Protein 3D22 (pdb70)

Foldseek 3Di:
DWFFPADDDDLAAAQEAEDLDPVVVVVQLVVCQVLVAKEKEWEAAHVMPQSRVQRVVLRVVCNVCVSHRHYYYHCVRVVVVVVVVVDGIGGKIATDGSHDGPDIDHTNDNVVVVVVSVVVVVPDPPVND

Solvent-accessible surface area: 6528 Å² total; per-residue (Å²): 72,81,26,142,78,125,61,184,68,131,5,37,10,44,73,9,64,63,0,50,61,120,133,74,15,95,96,14,26,51,44,2,54,179,84,14,66,8,2,0,0,4,0,0,0,42,115,0,30,25,1,76,96,0,3,83,52,1,27,82,2,0,95,81,46,83,65,6,10,2,0,1,0,4,13,75,111,19,65,116,18,6,74,88,59,126,20,162,6,0,0,5,0,15,0,1,57,92,28,96,101,61,36,73,14,68,5,10,74,75,84,75,0,66,126,38,0,60,61,23,29,102,81,25,59,128,102,45,161

Radius of gyration: 13.57 Å; Cα contacts (8 Å, |Δi|>4): 223; chains: 1; bounding box: 37×28×30 Å

Sequence (129 aa):
GLCLAEPHIELAGGNVHLITTKERWDQKLSEASRDGKIVLANFSARWCGPSRQIAPYYIELSENYPSLMFLVIDVDELSDFSASWEIKATPTFFFLRDGQQVDKLVGANKPELHKKITAILDSLPPSDK

Structure (mmCIF, N/CA/C/O backbone):
data_3D22
#
_entry.id   3D22
#
_cell.length_a   31.776
_cell.length_b   44.103
_cell.length_c   85.678
_cell.angle_alpha   90.000
_cell.angle_beta   90.000
_cell.angle_gamma   90.000
#
_symmetry.spac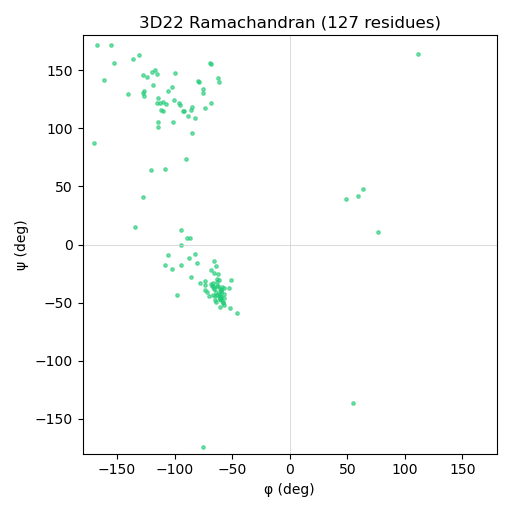e_group_name_H-M   'P 21 21 21'
#
loop_
_entity.id
_entity.type
_entity.pdbx_description
1 polymer 'Thioredoxin H-type'
2 non-polymer 'PHOSPHATE ION'
3 water water
#
loop_
_atom_site.group_PDB
_atom_site.id
_atom_site.type_symbol
_atom_site.label_atom_id
_atom_site.label_alt_id
_atom_site.label_comp_id
_atom_site.label_asym_id
_atom_site.label_entity_id
_atom_site.label_seq_id
_atom_site.pdbx_PDB_ins_code
_atom_site.Cartn_x
_atom_site.Cartn_y
_atom_site.Cartn_z
_atom_site.occupancy
_atom_site.B_iso_or_equiv
_atom_site.auth_seq_id
_atom_site.auth_comp_id
_atom_site.auth_asym_id
_atom_site.auth_atom_id
_atom_site.pdbx_PDB_model_num
ATOM 1 N N . GLY A 1 2 ? -9.523 3.704 -19.640 1.00 21.52 2 GLY A N 1
ATOM 2 C CA . GLY A 1 2 ? -9.459 4.795 -18.631 1.00 19.49 2 GLY A CA 1
ATOM 3 C C . GLY A 1 2 ? -8.713 4.429 -17.354 1.00 18.34 2 GLY A C 1
ATOM 4 O O . GLY A 1 2 ? -8.112 3.361 -17.242 1.00 18.40 2 GLY A O 1
ATOM 5 N N . LEU A 1 3 ? -8.767 5.332 -16.393 1.00 17.90 3 LEU A N 1
ATOM 6 C CA . LEU A 1 3 ? -8.050 5.192 -15.140 1.00 17.51 3 LEU A CA 1
ATOM 7 C C . LEU A 1 3 ? -8.758 5.999 -14.059 1.00 17.99 3 LEU A C 1
ATOM 8 O O . LEU A 1 3 ? -9.706 6.747 -14.360 1.00 17.78 3 LEU A O 1
ATOM 13 N N . CYS A 1 4 ? -8.311 5.828 -12.819 1.00 18.00 4 CYS A N 1
ATOM 14 C CA . CYS A 1 4 ? -8.668 6.727 -11.724 1.00 19.18 4 CYS A CA 1
ATOM 15 C C . CYS A 1 4 ? -7.415 7.382 -11.172 1.00 19.99 4 CYS A C 1
ATOM 16 O O . CYS A 1 4 ? -6.396 6.722 -10.975 1.00 19.81 4 CYS A O 1
ATOM 19 N N . LEU A 1 5 ? -7.491 8.684 -10.893 1.00 21.01 5 LEU A N 1
ATOM 20 C CA . LEU A 1 5 ? -6.419 9.324 -10.149 1.00 22.90 5 LEU A CA 1
ATOM 21 C C . LEU A 1 5 ? -6.278 8.692 -8.772 1.00 24.45 5 LEU A C 1
ATOM 22 O O . LEU A 1 5 ? -7.276 8.362 -8.126 1.00 24.93 5 LEU A O 1
ATOM 27 N N . ALA A 1 6 ? -5.036 8.518 -8.337 1.00 26.44 6 ALA A N 1
ATOM 28 C CA . ALA A 1 6 ? -4.747 7.874 -7.054 1.00 28.57 6 ALA A CA 1
ATOM 29 C C . ALA A 1 6 ? -4.796 8.873 -5.894 1.00 29.63 6 ALA A C 1
ATOM 30 O O . ALA A 1 6 ? -5.005 10.078 -6.105 1.00 31.24 6 ALA A O 1
ATOM 32 N N . GLU A 1 16 ? -16.019 -0.480 -2.784 1.00 32.56 16 GLU A N 1
ATOM 33 C CA . GLU A 1 16 ? -15.128 -1.613 -3.002 1.00 32.69 16 GLU A CA 1
ATOM 34 C C . GLU A 1 16 ? -15.959 -2.899 -3.033 1.00 30.75 16 GLU A C 1
ATOM 35 O O . GLU A 1 16 ? -16.170 -3.524 -1.985 1.00 31.28 16 GLU A O 1
ATOM 41 N N . PRO A 1 17 ? -16.474 -3.272 -4.227 1.00 29.10 17 PRO A N 1
ATOM 42 C CA . PRO A 1 17 ? -17.154 -4.560 -4.344 1.00 27.67 17 PRO A CA 1
ATOM 43 C C . PRO A 1 17 ? -16.182 -5.726 -4.218 1.00 25.89 17 PRO A C 1
ATOM 44 O O . PRO A 1 17 ? -14.980 -5.581 -4.458 1.00 26.21 17 PRO A O 1
ATOM 48 N N . HIS A 1 18 ? -16.717 -6.873 -3.824 1.00 23.11 18 HIS A N 1
ATOM 49 C CA . HIS A 1 18 ? -15.925 -8.068 -3.619 1.00 21.51 18 HIS A CA 1
ATOM 50 C C . HIS A 1 18 ? -15.778 -8.758 -4.959 1.00 21.08 18 HIS A C 1
ATOM 51 O O . HIS A 1 18 ? -16.677 -9.479 -5.410 1.00 21.86 18 HIS A O 1
ATOM 58 N N . ILE A 1 19 ? -14.665 -8.478 -5.623 1.00 18.77 19 ILE A N 1
ATOM 59 C CA . ILE A 1 19 ? -14.383 -9.094 -6.909 1.00 18.54 19 ILE A CA 1
ATOM 60 C C . ILE A 1 19 ? -12.926 -9.537 -6.923 1.00 17.21 19 ILE A C 1
ATOM 61 O O . ILE A 1 19 ? -12.126 -9.075 -6.093 1.00 16.52 19 ILE A O 1
ATOM 66 N N . GLU A 1 20 ? -12.599 -10.463 -7.821 1.00 15.93 20 GLU A N 1
ATOM 67 C CA . GLU A 1 20 ? -11.234 -10.988 -7.885 1.00 16.49 20 GLU A CA 1
ATOM 68 C C . GLU A 1 20 ? -10.284 -10.136 -8.718 1.00 16.56 20 GLU A C 1
ATOM 69 O O . GLU A 1 20 ? -10.488 -9.972 -9.921 1.00 16.31 20 GLU A O 1
ATOM 75 N N . LEU A 1 21 ? -9.241 -9.618 -8.068 1.00 15.82 21 LEU A N 1
ATOM 76 C CA . LEU A 1 21 ? -8.105 -9.031 -8.786 1.00 15.62 21 LEU A CA 1
ATOM 77 C C . LEU A 1 21 ? -7.000 -10.061 -8.959 1.00 15.67 21 LEU A C 1
ATOM 78 O O . LEU A 1 21 ? -6.126 -9.881 -9.792 1.00 16.10 21 LEU A O 1
ATOM 83 N N . ALA A 1 22 ? -7.046 -11.137 -8.165 1.00 15.28 22 ALA A N 1
ATOM 84 C CA . ALA A 1 22 ? -5.920 -12.061 -8.077 1.00 15.38 22 ALA A CA 1
ATOM 85 C C . ALA A 1 22 ? -6.319 -13.514 -8.318 1.00 15.59 22 ALA A C 1
ATOM 86 O O . ALA A 1 22 ? -5.825 -14.428 -7.627 1.00 16.33 22 ALA A O 1
ATOM 88 N N . GLY A 1 23 ? -7.198 -13.716 -9.299 1.00 15.80 23 GLY A N 1
ATOM 89 C CA . GLY A 1 23 ? -7.529 -15.055 -9.786 1.00 16.41 23 GLY A CA 1
ATOM 90 C C . GLY A 1 23 ? -6.407 -15.595 -10.655 1.00 16.66 23 GLY A C 1
ATOM 91 O O . GLY A 1 23 ? -5.358 -14.963 -10.792 1.00 16.62 23 GLY A O 1
ATOM 92 N N . GLY A 1 24 ? -6.628 -16.764 -11.268 1.00 15.98 24 GLY A N 1
ATOM 93 C CA . GLY A 1 24 ? -5.640 -17.320 -12.191 1.00 15.89 24 GLY A CA 1
ATOM 94 C C . GLY A 1 24 ? -4.263 -17.458 -11.566 1.00 15.39 24 GLY A C 1
ATOM 95 O O . GLY A 1 24 ? -4.137 -17.926 -10.419 1.00 16.52 24 GLY A O 1
ATOM 96 N N . ASN A 1 25 ? -3.238 -17.064 -12.329 1.00 15.02 25 ASN A N 1
ATOM 97 C CA . ASN A 1 25 ? -1.854 -17.084 -11.845 1.00 14.90 25 ASN A CA 1
ATOM 98 C C . ASN A 1 25 ? -1.393 -15.743 -11.264 1.00 15.39 25 ASN A C 1
ATOM 99 O O . ASN A 1 25 ? -0.198 -15.553 -11.011 1.00 16.64 25 ASN A O 1
ATOM 104 N N . VAL A 1 26 ? -2.331 -14.824 -11.033 1.00 14.52 26 VAL A N 1
ATOM 105 C CA . VAL A 1 26 ? -1.963 -13.506 -10.449 1.00 14.41 26 VAL A CA 1
ATOM 10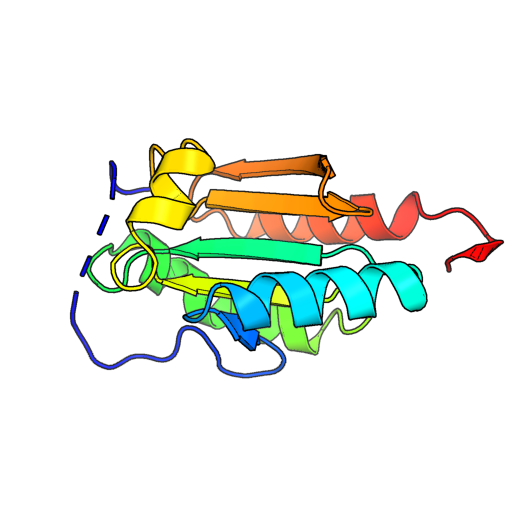6 C C . VAL A 1 26 ? -1.665 -13.653 -8.963 1.00 14.90 26 VAL A C 1
ATOM 107 O O . VAL A 1 26 ? -2.424 -14.297 -8.245 1.00 16.78 26 VAL A O 1
ATOM 111 N N . HIS A 1 27 ? -0.564 -13.063 -8.511 1.00 14.18 27 HIS A N 1
ATOM 112 C CA . HIS A 1 27 ? -0.182 -13.079 -7.094 1.00 14.08 27 HIS A CA 1
ATOM 113 C C . HIS A 1 27 ? -0.552 -11.752 -6.429 1.00 14.49 27 HIS A C 1
ATOM 114 O O . HIS A 1 27 ? -0.163 -10.693 -6.912 1.00 14.38 27 HIS A O 1
ATOM 121 N N . LEU A 1 28 ? -1.329 -11.822 -5.352 1.00 14.51 28 LEU A N 1
ATOM 122 C CA . LEU A 1 28 ? -1.689 -10.635 -4.570 1.00 14.62 28 LEU A CA 1
ATOM 123 C C . LEU A 1 28 ? -0.501 -10.202 -3.732 1.00 15.30 28 LEU A C 1
ATOM 124 O O . LEU A 1 28 ? 0.076 -11.022 -3.023 1.00 15.25 28 LEU A O 1
ATOM 129 N N . ILE A 1 29 ? -0.171 -8.912 -3.801 1.00 15.59 29 ILE A N 1
ATOM 130 C CA 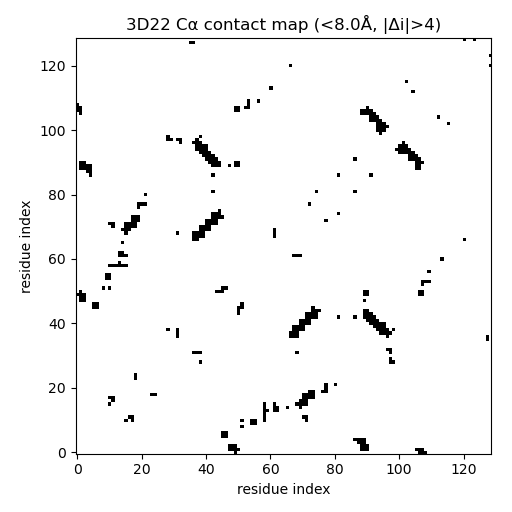. ILE A 1 29 ? 0.903 -8.311 -3.004 1.00 17.16 29 ILE A CA 1
ATOM 131 C C . ILE A 1 29 ? 0.299 -7.307 -2.018 1.00 18.64 29 ILE A C 1
ATOM 132 O O . ILE A 1 29 ? -0.160 -6.236 -2.418 1.00 18.71 29 ILE A O 1
ATOM 137 N N . THR A 1 30 ? 0.248 -7.706 -0.751 1.00 21.11 30 THR A N 1
ATOM 138 C CA . THR A 1 30 ? -0.197 -6.807 0.327 1.00 23.05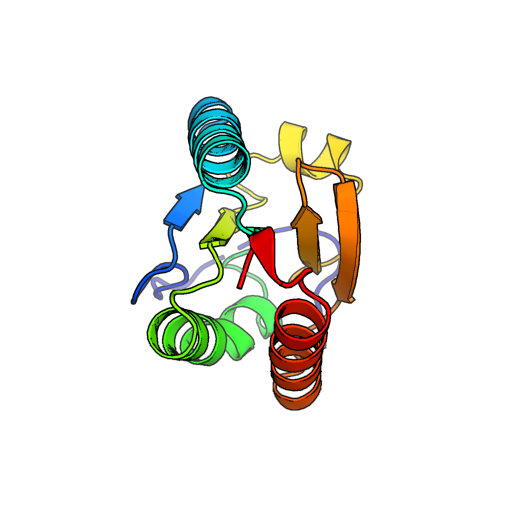 30 THR A CA 1
ATOM 139 C C . THR A 1 30 ? 0.731 -6.886 1.541 1.00 23.50 30 THR A C 1
ATOM 140 O O . THR A 1 30 ? 0.333 -6.472 2.640 1.00 24.48 30 THR A O 1
ATOM 144 N N . THR A 1 31 ? 1.924 -7.464 1.362 1.00 23.18 31 THR A N 1
ATO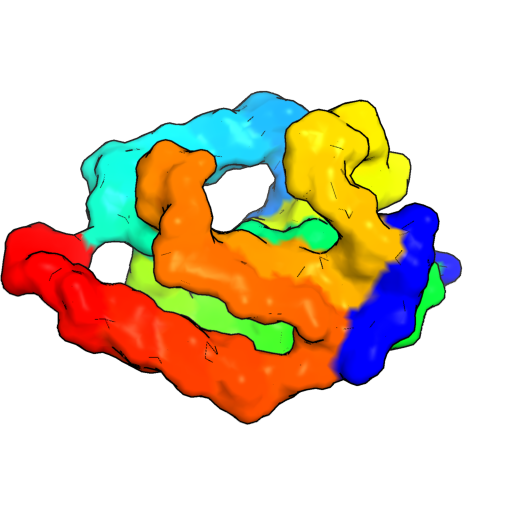M 145 C CA . THR A 1 31 ? 3.038 -7.258 2.307 1.00 22.45 31 THR A CA 1
ATOM 146 C C . THR A 1 31 ? 4.264 -6.812 1.510 1.00 22.54 31 THR A C 1
ATOM 147 O O . THR A 1 31 ? 4.432 -7.228 0.347 1.00 22.48 31 THR A O 1
ATOM 151 N N . LYS A 1 32 ? 5.090 -5.944 2.111 1.00 22.17 32 LYS A N 1
ATOM 152 C CA . LYS A 1 32 ? 6.332 -5.506 1.472 1.00 22.34 32 LYS A CA 1
ATOM 153 C C . LYS A 1 32 ? 7.209 -6.716 1.218 1.00 20.81 32 LYS A C 1
ATOM 154 O O . LYS A 1 32 ? 7.821 -6.824 0.152 1.00 20.36 32 LYS A O 1
ATOM 160 N N . GLU A 1 33 ? 7.248 -7.657 2.168 1.00 19.57 33 GLU A N 1
ATOM 161 C CA . GLU A 1 33 ? 8.065 -8.847 1.952 1.00 18.72 33 GLU A CA 1
ATOM 162 C C . GLU A 1 33 ? 7.635 -9.686 0.759 1.00 17.88 33 GLU A C 1
ATOM 163 O O . GLU A 1 33 ? 8.507 -10.210 0.097 1.00 18.57 33 GLU A O 1
ATOM 169 N N . ARG A 1 34 ? 6.331 -9.796 0.478 1.00 17.98 34 ARG A N 1
ATOM 170 C CA . ARG A 1 34 ? 5.885 -10.523 -0.724 1.00 17.08 34 ARG A CA 1
ATOM 171 C C . ARG A 1 34 ? 6.349 -9.889 -1.994 1.00 16.88 34 ARG A C 1
ATOM 172 O O . ARG A 1 34 ? 6.684 -10.605 -2.920 1.00 17.18 34 ARG A O 1
ATOM 180 N N . TRP A 1 35 ? 6.392 -8.560 -2.005 1.00 15.99 35 TRP A N 1
ATOM 181 C CA . TRP A 1 35 ? 7.004 -7.853 -3.133 1.00 16.00 35 TRP A CA 1
ATOM 182 C C . TRP A 1 35 ? 8.449 -8.317 -3.314 1.00 16.29 35 TRP A C 1
ATOM 183 O O . TRP A 1 35 ? 8.849 -8.732 -4.412 1.00 16.18 35 TRP A O 1
ATOM 194 N N . ASP A 1 36 ? 9.233 -8.277 -2.231 1.00 16.01 36 ASP A N 1
ATOM 195 C CA . ASP A 1 36 ? 10.632 -8.713 -2.330 1.00 17.25 36 ASP A CA 1
ATOM 196 C C . ASP A 1 36 ? 10.780 -10.218 -2.625 1.00 16.27 36 ASP A C 1
ATOM 197 O O . ASP A 1 36 ? 11.660 -10.624 -3.397 1.00 16.11 36 ASP A O 1
ATOM 202 N N . GLN A 1 37 ? 9.909 -11.030 -2.026 1.00 17.38 37 GLN A N 1
ATOM 203 C CA . GLN A 1 37 ? 9.896 -12.466 -2.298 1.00 17.88 37 GLN A CA 1
ATOM 204 C C . GLN A 1 37 ? 9.678 -12.757 -3.784 1.00 16.61 37 GLN A C 1
ATOM 205 O O . GLN A 1 37 ? 10.422 -13.527 -4.396 1.00 17.00 37 GLN A O 1
ATOM 211 N N . LYS A 1 38 ? 8.655 -12.133 -4.362 1.00 16.55 38 LYS A N 1
ATOM 212 C CA . LYS A 1 38 ? 8.325 -12.378 -5.764 1.00 16.28 38 LYS A CA 1
ATOM 213 C C . LYS A 1 38 ? 9.353 -11.801 -6.737 1.00 15.59 38 LYS A C 1
ATOM 214 O O . LYS A 1 38 ? 9.717 -12.462 -7.702 1.00 16.10 38 LYS A O 1
ATOM 220 N N . LEU A 1 39 ? 9.804 -10.565 -6.495 1.00 15.59 39 LEU A N 1
ATOM 221 C CA . LEU A 1 39 ? 10.875 -9.994 -7.323 1.00 15.62 39 LEU A CA 1
ATOM 222 C C . LEU A 1 39 ? 12.167 -10.837 -7.251 1.00 15.54 39 LEU A C 1
ATOM 223 O O . LEU A 1 39 ? 12.824 -11.058 -8.266 1.00 15.85 39 LEU A O 1
ATOM 228 N N . SER A 1 40 ? 12.480 -11.346 -6.060 1.00 15.60 40 SER A N 1
ATOM 229 C CA . SER A 1 40 ? 13.682 -12.173 -5.897 1.00 16.43 40 SER A CA 1
ATOM 230 C C . SER A 1 40 ? 13.553 -13.498 -6.650 1.00 15.78 40 SER A C 1
ATOM 231 O O . SER A 1 40 ? 14.489 -13.934 -7.329 1.00 16.62 40 SER A O 1
ATOM 234 N N . GLU A 1 41 ? 12.382 -14.127 -6.550 1.00 16.11 41 GLU A N 1
ATOM 235 C CA . GLU A 1 41 ? 12.100 -15.335 -7.326 1.00 16.57 41 GLU A CA 1
ATOM 236 C C . GLU A 1 41 ? 12.250 -15.062 -8.819 1.00 16.30 41 GLU A C 1
ATOM 237 O O . GLU A 1 41 ? 12.904 -15.810 -9.532 1.00 16.30 41 GLU A O 1
ATOM 243 N N . ALA A 1 42 ? 11.629 -13.989 -9.303 1.00 16.35 42 ALA A N 1
ATOM 244 C CA . ALA A 1 42 ? 11.730 -13.664 -10.723 1.00 16.23 42 ALA A CA 1
ATOM 245 C C . ALA A 1 42 ? 13.173 -13.406 -11.152 1.00 16.17 42 ALA A C 1
ATOM 246 O O . ALA A 1 42 ? 13.584 -13.781 -12.260 1.00 16.99 42 ALA A O 1
ATOM 248 N N . SER A 1 43 ? 13.941 -12.755 -10.281 1.00 16.09 43 SER A N 1
ATOM 249 C CA . SER A 1 43 ? 15.342 -12.490 -10.575 1.00 16.75 43 SER A CA 1
ATOM 250 C C . SER A 1 43 ? 16.132 -13.793 -10.664 1.00 17.86 43 SER A C 1
ATOM 251 O O . SER A 1 43 ? 16.860 -13.996 -11.643 1.00 18.87 43 SER A O 1
ATOM 254 N N . ARG A 1 44 ? 15.958 -14.678 -9.678 1.00 19.80 44 ARG A N 1
ATOM 255 C CA . ARG A 1 44 ? 16.635 -15.993 -9.677 1.00 21.02 44 ARG A CA 1
ATOM 256 C C . ARG A 1 44 ? 16.282 -16.803 -10.919 1.00 21.44 44 ARG A C 1
ATOM 257 O O . ARG A 1 44 ? 17.129 -17.520 -11.470 1.00 21.62 44 ARG A O 1
ATOM 265 N N . ASP A 1 45 ? 15.033 -16.688 -11.356 1.00 21.85 45 ASP A N 1
ATOM 266 C CA . ASP A 1 45 ? 14.539 -17.503 -12.466 1.00 23.02 45 ASP A CA 1
ATOM 267 C C . ASP A 1 45 ? 14.630 -16.831 -13.834 1.00 22.89 45 ASP A C 1
ATOM 268 O O . ASP A 1 45 ? 14.256 -17.437 -14.851 1.00 23.84 45 ASP A O 1
ATOM 273 N N . GLY A 1 46 ? 15.137 -15.598 -13.864 1.00 22.53 46 GLY A N 1
ATOM 274 C CA . GLY A 1 46 ? 15.284 -14.849 -15.109 1.00 21.86 46 GLY A CA 1
ATOM 275 C C . GLY A 1 46 ? 13.950 -14.560 -15.772 1.00 21.98 46 GLY A C 1
ATOM 276 O O . GLY A 1 46 ? 13.774 -14.801 -16.966 1.00 23.66 46 GLY A O 1
ATOM 277 N N . LYS A 1 47 ? 12.998 -14.080 -14.981 1.00 20.44 47 LYS A N 1
ATOM 278 C CA . LYS A 1 47 ? 11.648 -13.782 -15.474 1.00 19.37 47 LYS A CA 1
ATOM 279 C C . LYS A 1 47 ? 11.346 -12.302 -15.394 1.00 18.57 47 LYS A C 1
ATOM 280 O O . LYS A 1 47 ? 11.773 -11.626 -14.460 1.00 17.97 47 LYS A O 1
ATOM 286 N N . ILE A 1 48 ? 10.567 -11.828 -16.356 1.00 16.23 48 ILE A N 1
ATOM 287 C CA . ILE A 1 48 ? 9.986 -10.497 -16.294 1.00 16.63 48 ILE A CA 1
ATOM 288 C C . ILE A 1 48 ? 8.768 -10.527 -15.361 1.00 15.76 48 ILE A C 1
ATOM 289 O O . ILE A 1 48 ? 7.965 -11.477 -15.363 1.00 15.48 48 ILE A O 1
ATOM 294 N N . VAL A 1 49 ? 8.646 -9.462 -14.577 1.00 14.42 49 VAL A N 1
ATOM 295 C CA . VAL A 1 49 ? 7.510 -9.260 -13.683 1.00 14.44 49 VAL A CA 1
ATOM 296 C C . VAL A 1 49 ? 6.547 -8.246 -14.282 1.00 14.93 49 VAL A C 1
ATOM 297 O O . VAL A 1 49 ? 6.969 -7.208 -14.793 1.00 15.59 49 VAL A O 1
ATOM 301 N N . LEU A 1 50 ? 5.262 -8.544 -14.214 1.00 13.91 50 LEU A N 1
ATOM 302 C CA . LEU A 1 50 ? 4.245 -7.577 -14.579 1.00 13.89 50 LEU A CA 1
ATOM 303 C C . LEU A 1 50 ? 3.549 -7.189 -13.287 1.00 14.57 50 LEU A C 1
ATOM 304 O O . LEU A 1 50 ? 2.944 -8.045 -12.628 1.00 14.63 50 LEU A O 1
ATOM 309 N N . ALA A 1 51 ? 3.684 -5.918 -12.899 1.00 13.40 51 ALA A N 1
ATOM 310 C CA . ALA A 1 51 ? 3.139 -5.441 -11.625 1.00 13.89 51 ALA A CA 1
ATOM 311 C C . ALA A 1 51 ? 1.981 -4.476 -11.873 1.00 14.23 51 ALA A C 1
ATOM 312 O O . ALA A 1 51 ? 2.186 -3.390 -12.432 1.00 15.05 51 ALA A O 1
ATOM 314 N N . ASN A 1 52 ? 0.785 -4.879 -11.442 1.00 13.49 52 ASN A N 1
ATOM 315 C CA . ASN A 1 52 ? -0.451 -4.135 -11.636 1.00 13.09 52 ASN A CA 1
ATOM 316 C C . ASN A 1 52 ? -0.783 -3.435 -10.340 1.00 13.62 52 ASN A C 1
ATOM 317 O O . ASN A 1 52 ? -1.210 -4.081 -9.396 1.00 14.05 52 ASN A O 1
ATOM 322 N N . PHE A 1 53 ? -0.568 -2.121 -10.292 1.00 13.61 53 PHE A N 1
ATOM 323 C CA . PHE A 1 53 ? -0.946 -1.337 -9.120 1.00 14.30 53 PHE A CA 1
ATOM 324 C C . PHE A 1 53 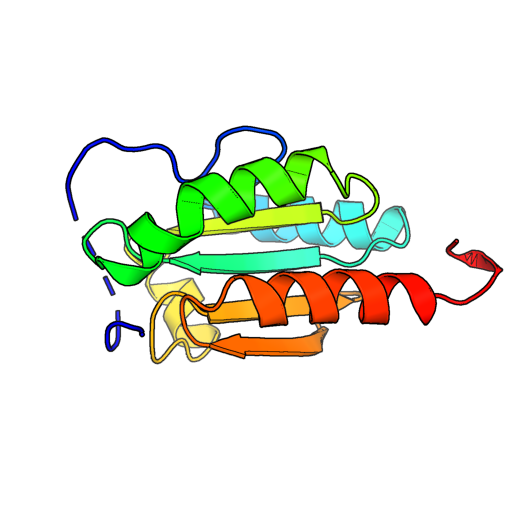? -2.388 -0.895 -9.324 1.00 14.12 53 PHE A C 1
ATOM 325 O O . PHE A 1 53 ? -2.678 -0.108 -10.226 1.00 15.00 53 PHE A O 1
ATOM 333 N N . SER A 1 54 ? -3.290 -1.461 -8.523 1.00 13.64 54 SER A N 1
ATOM 334 C CA . SER A 1 54 ? -4.741 -1.238 -8.700 1.00 14.12 54 SER A CA 1
ATOM 335 C C . SER A 1 54 ? -5.437 -0.855 -7.404 1.00 14.48 54 SER A C 1
ATOM 336 O O . SER A 1 54 ? -4.908 -1.077 -6.319 1.00 15.04 54 SER A O 1
ATOM 339 N N . ALA A 1 55 ? -6.641 -0.305 -7.549 1.00 14.90 55 ALA A N 1
ATOM 340 C CA . ALA A 1 55 ? -7.492 0.045 -6.418 1.00 15.42 55 ALA A CA 1
ATOM 341 C C . ALA A 1 55 ? -8.836 -0.615 -6.647 1.00 15.52 55 ALA A C 1
ATOM 342 O O . ALA A 1 55 ? -9.397 -0.528 -7.740 1.00 15.66 55 ALA A O 1
ATOM 344 N N . ARG A 1 56 ? -9.348 -1.285 -5.617 1.00 15.77 56 ARG A N 1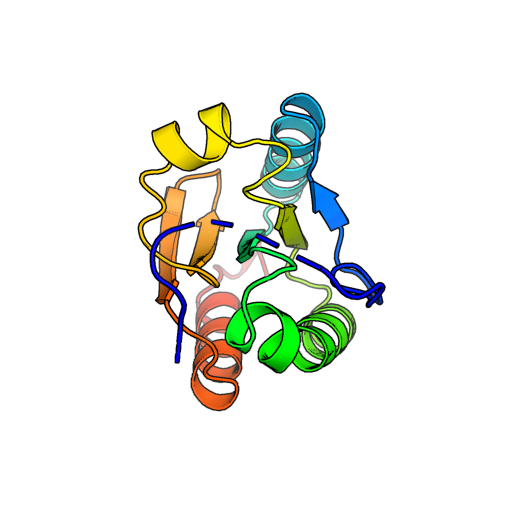
ATOM 345 C CA . ARG A 1 56 ? -10.618 -2.004 -5.759 1.00 16.52 56 ARG A CA 1
ATOM 346 C C . ARG A 1 56 ? -11.817 -1.081 -6.007 1.00 16.41 56 ARG A C 1
ATOM 347 O O . ARG A 1 56 ? -12.807 -1.500 -6.614 1.00 17.10 56 ARG A O 1
ATOM 355 N N . TRP A 1 57 ? -11.710 0.179 -5.575 1.00 16.91 57 TRP A N 1
ATOM 356 C CA . TRP A 1 57 ? -12.792 1.158 -5.749 1.00 16.98 57 TRP A CA 1
ATOM 357 C C . TRP A 1 57 ? -12.782 1.796 -7.141 1.00 16.69 57 TRP A C 1
ATOM 358 O O . TRP A 1 57 ? -13.722 2.506 -7.528 1.00 16.86 57 TRP A O 1
ATOM 369 N N . CYS A 1 58 ? -11.728 1.514 -7.899 1.00 16.38 58 CYS A N 1
ATOM 370 C CA . CYS A 1 58 ? -11.535 2.126 -9.203 1.00 15.95 58 CYS A CA 1
ATOM 371 C C . CYS A 1 58 ? -12.139 1.279 -10.322 1.00 15.51 58 CYS A C 1
ATOM 372 O O . CYS A 1 58 ? -11.708 0.154 -10.554 1.00 15.28 58 CYS A O 1
ATOM 375 N N . GLY A 1 59 ? -13.154 1.818 -10.990 1.00 15.85 59 GLY A N 1
ATOM 376 C CA . GLY A 1 59 ? -13.819 1.116 -12.078 1.00 15.56 59 GLY A CA 1
ATOM 377 C C . GLY A 1 59 ? -12.857 0.468 -13.066 1.00 15.77 59 GLY A C 1
ATOM 378 O O . GLY A 1 59 ? -12.924 -0.739 -13.313 1.00 15.80 59 GLY A O 1
ATOM 379 N N . PRO A 1 60 ? -11.989 1.275 -13.688 1.00 15.68 60 PRO A N 1
ATOM 380 C CA . PRO A 1 60 ? -10.994 0.741 -14.626 1.00 15.50 60 PRO A CA 1
ATOM 381 C C . PRO A 1 60 ? -10.132 -0.404 -14.078 1.00 14.93 60 PRO A C 1
ATOM 382 O O . PRO A 1 60 ? -9.821 -1.329 -14.826 1.00 15.36 60 PRO A O 1
ATOM 386 N N . SER A 1 61 ? -9.751 -0.354 -12.797 1.00 14.51 61 SER A N 1
ATOM 387 C CA . SER A 1 61 ? -8.993 -1.479 -12.209 1.00 15.05 61 SER A CA 1
ATOM 388 C C . SER A 1 61 ? -9.812 -2.751 -12.267 1.00 15.25 61 SER A C 1
ATOM 389 O O . SER A 1 61 ? -9.315 -3.824 -12.609 1.00 15.44 61 SER A O 1
ATOM 392 N N . ARG A 1 62 ? -11.090 -2.627 -11.920 1.00 14.79 62 ARG A N 1
ATOM 393 C CA . ARG A 1 62 ? -11.997 -3.781 -11.979 1.00 14.69 62 ARG A CA 1
ATOM 394 C C . ARG A 1 62 ? -12.267 -4.233 -13.407 1.00 15.84 62 ARG A C 1
ATOM 395 O O . ARG A 1 62 ? -12.397 -5.435 -13.688 1.00 16.63 62 ARG A O 1
ATOM 403 N N . GLN A 1 63 ? -12.308 -3.261 -14.311 1.00 15.88 63 GLN A N 1
ATOM 404 C CA . GLN A 1 63 ? -12.574 -3.498 -15.724 1.00 16.57 63 GLN A CA 1
ATOM 405 C C . GLN A 1 63 ? -11.528 -4.401 -16.344 1.00 16.40 63 GLN A C 1
ATOM 406 O O . GLN A 1 63 ? -11.865 -5.354 -17.043 1.00 17.78 63 GLN A O 1
ATOM 412 N N . ILE A 1 64 ? -10.262 -4.110 -16.072 1.00 15.88 64 ILE A N 1
ATOM 413 C CA . ILE A 1 64 ? -9.179 -4.882 -16.683 1.00 16.44 64 ILE A CA 1
ATOM 414 C C . ILE A 1 64 ? -8.936 -6.217 -15.953 1.00 15.54 64 ILE A C 1
ATOM 415 O O . ILE A 1 64 ? -8.289 -7.109 -16.503 1.00 15.61 64 ILE A O 1
ATOM 420 N N . ALA A 1 65 ? -9.463 -6.339 -14.733 1.00 15.44 65 ALA A N 1
ATOM 421 C CA . ALA A 1 65 ? -9.129 -7.469 -13.856 1.00 14.71 65 ALA A CA 1
ATOM 422 C C . ALA A 1 65 ? -9.300 -8.865 -14.509 1.00 15.30 65 ALA A C 1
ATOM 423 O O . ALA A 1 65 ? -8.359 -9.674 -14.482 1.00 15.03 65 ALA A O 1
ATOM 425 N N . PRO A 1 66 ? -10.497 -9.173 -15.061 1.00 15.74 66 PRO A N 1
ATOM 426 C CA . PRO A 1 66 ? -10.647 -10.530 -15.613 1.00 15.84 66 PRO A CA 1
ATOM 427 C C . PRO A 1 66 ? -9.696 -10.797 -16.778 1.00 15.84 66 PRO A C 1
ATOM 428 O O . PRO A 1 66 ? -9.253 -11.937 -16.959 1.00 16.10 66 PRO A O 1
ATOM 432 N N . TYR A 1 67 ? -9.383 -9.764 -17.562 1.00 16.05 67 TYR A N 1
ATOM 433 C CA . TYR A 1 67 ? -8.464 -9.932 -18.679 1.00 16.41 67 TYR A CA 1
ATOM 434 C C . TYR A 1 67 ? -7.041 -10.131 -18.180 1.00 15.52 67 TYR A C 1
ATOM 435 O O . TYR A 1 67 ? -6.306 -10.961 -18.701 1.00 16.03 67 TYR A O 1
ATOM 444 N N . TYR A 1 68 ? -6.660 -9.366 -17.162 1.00 15.12 68 TYR A N 1
ATOM 445 C CA . TYR A 1 68 ? -5.365 -9.529 -16.524 1.00 14.62 68 TYR A CA 1
ATOM 446 C C . TYR A 1 68 ? -5.222 -10.970 -16.006 1.00 14.35 68 TYR A C 1
ATOM 447 O O . TYR A 1 68 ? -4.192 -11.626 -16.214 1.00 14.96 68 TYR A O 1
ATOM 456 N N . ILE A 1 69 ? -6.271 -11.463 -15.350 1.00 14.51 69 ILE A N 1
ATOM 457 C CA . ILE A 1 69 ? -6.313 -12.844 -14.857 1.00 14.51 69 ILE A CA 1
ATOM 458 C C . ILE A 1 69 ? -6.168 -13.876 -15.993 1.00 14.31 69 ILE A C 1
ATOM 459 O O . ILE A 1 69 ? -5.371 -14.821 -15.893 1.00 14.71 69 ILE A O 1
ATOM 464 N N . GLU A 1 70 ? -6.931 -13.692 -17.066 1.00 13.80 70 GLU A N 1
ATOM 465 C CA . GLU A 1 70 ? -6.817 -14.584 -18.218 1.00 15.15 70 GLU A CA 1
ATOM 466 C C . GLU A 1 70 ? -5.401 -14.537 -18.801 1.00 14.40 70 GLU A C 1
ATOM 467 O O . GLU A 1 70 ? -4.792 -15.594 -19.055 1.00 15.49 70 GLU A O 1
ATOM 473 N N . LEU A 1 71 ? -4.860 -13.329 -18.978 1.00 14.14 71 LEU A N 1
ATOM 474 C CA . LEU A 1 71 ? -3.492 -13.178 -19.471 1.00 14.07 71 LEU A CA 1
ATOM 475 C C . LEU A 1 71 ? -2.475 -13.903 -18.581 1.00 13.97 71 LEU A C 1
ATOM 476 O O . LEU A 1 71 ? -1.516 -14.484 -19.093 1.00 14.80 71 LEU A O 1
ATOM 481 N N . SER A 1 72 ? -2.688 -13.884 -17.258 1.00 14.11 72 SER A N 1
ATOM 482 C CA . SER A 1 72 ? -1.803 -14.580 -16.329 1.00 15.01 72 SER A CA 1
ATOM 483 C C . SER A 1 72 ? -1.779 -16.089 -16.594 1.00 15.46 72 SER A C 1
ATOM 484 O O . SER A 1 72 ? -0.774 -16.749 -16.327 1.00 15.92 72 SER A O 1
ATOM 487 N N . GLU A 1 73 ? -2.899 -16.615 -17.090 1.00 16.29 73 GLU A N 1
ATOM 488 C CA . GLU A 1 73 ? -2.989 -18.046 -17.415 1.00 17.36 73 GLU A CA 1
ATOM 489 C C . GLU A 1 73 ? -2.469 -18.356 -18.813 1.00 16.89 73 GLU A C 1
ATOM 490 O O . GLU A 1 73 ? -1.973 -19.468 -19.044 1.00 17.66 73 GLU A O 1
ATOM 496 N N . ASN A 1 74 ? -2.557 -17.378 -19.723 1.00 15.72 74 ASN A N 1
ATOM 497 C CA . ASN A 1 74 ? -2.043 -17.536 -21.094 1.00 16.38 74 ASN A CA 1
ATOM 498 C C . ASN A 1 74 ? -0.531 -17.381 -21.155 1.00 16.06 74 ASN A C 1
ATOM 499 O O . ASN A 1 74 ? 0.124 -17.979 -22.010 1.00 16.12 74 ASN A O 1
ATOM 504 N N . TYR A 1 75 ? 0.017 -16.528 -20.285 1.00 15.71 75 TYR A N 1
ATOM 505 C CA . TYR A 1 75 ? 1.435 -16.164 -20.328 1.00 15.67 75 TYR A CA 1
ATOM 506 C C . TYR A 1 75 ? 2.183 -16.510 -19.045 1.00 16.59 75 TYR A C 1
ATOM 507 O O . TYR A 1 75 ? 2.690 -15.624 -18.352 1.00 16.70 75 TYR A O 1
ATOM 516 N N . PRO A 1 76 ? 2.287 -17.808 -18.722 1.00 16.86 76 PRO A N 1
ATOM 517 C CA . PRO A 1 76 ? 2.944 -18.212 -17.472 1.00 17.15 76 PRO A CA 1
ATOM 518 C C . PRO A 1 76 ? 4.438 -17.899 -17.418 1.00 17.55 76 PRO A C 1
ATOM 519 O O . PRO A 1 76 ? 5.021 -17.944 -16.326 1.00 18.82 76 PRO A O 1
ATOM 523 N N . SER A 1 77 ? 5.039 -17.584 -18.571 1.00 17.62 77 SER A N 1
ATOM 524 C CA . SER A 1 77 ? 6.441 -17.149 -18.630 1.00 19.27 77 SER A CA 1
ATOM 525 C C . SER A 1 77 ? 6.647 -15.843 -17.864 1.00 18.79 77 SER A C 1
ATOM 526 O O . SER A 1 77 ? 7.758 -15.554 -17.428 1.00 20.01 77 SER A O 1
ATOM 529 N N . LEU A 1 78 ? 5.593 -15.048 -17.729 1.00 17.78 78 LEU A N 1
ATOM 530 C CA . LEU A 1 78 ? 5.697 -13.794 -16.984 1.00 17.54 78 LEU A CA 1
ATOM 531 C C . LEU A 1 78 ? 5.148 -14.012 -15.590 1.00 17.12 78 LEU A C 1
ATOM 532 O O . LEU A 1 78 ? 4.201 -14.781 -15.401 1.00 16.94 78 LEU A O 1
ATOM 537 N N . MET A 1 79 ? 5.719 -13.314 -14.617 1.00 15.49 79 MET A N 1
ATOM 538 C CA . MET A 1 79 ? 5.183 -13.335 -13.271 1.00 15.55 79 MET A CA 1
ATOM 539 C C . MET A 1 79 ? 4.200 -12.159 -13.094 1.00 14.87 79 MET A C 1
ATOM 540 O O . MET A 1 79 ? 4.613 -11.008 -13.125 1.00 15.33 79 MET A O 1
ATOM 545 N N . PHE A 1 80 ? 2.920 -12.461 -12.879 1.00 13.09 80 PHE A N 1
ATOM 546 C CA . PHE A 1 80 ? 1.866 -11.452 -12.738 1.00 13.16 80 PHE A CA 1
ATOM 547 C C . PHE A 1 80 ? 1.600 -11.153 -11.282 1.00 13.24 80 PHE A C 1
ATOM 548 O O . PHE A 1 80 ? 1.245 -12.058 -10.511 1.00 12.99 80 PHE A O 1
ATOM 556 N N . LEU A 1 81 ? 1.754 -9.882 -10.912 1.00 12.33 81 LEU A N 1
ATOM 557 C CA . LEU A 1 81 ? 1.442 -9.401 -9.561 1.00 12.94 81 LEU A CA 1
ATOM 558 C C . LEU A 1 81 ? 0.314 -8.382 -9.585 1.00 13.20 81 LEU A C 1
ATOM 559 O O . LEU A 1 81 ? 0.173 -7.639 -10.567 1.00 12.85 81 LEU A O 1
ATOM 564 N N . VAL A 1 82 ? -0.469 -8.332 -8.499 1.00 12.99 82 VAL A N 1
ATOM 565 C CA . VAL A 1 82 ? -1.388 -7.203 -8.302 1.00 13.48 82 VAL A CA 1
ATOM 566 C C . VAL A 1 82 ? -1.146 -6.628 -6.917 1.00 13.62 82 VAL A C 1
ATOM 567 O O . VAL A 1 82 ? -1.059 -7.376 -5.930 1.00 14.24 82 VAL A O 1
ATOM 571 N N . ILE A 1 83 ? -0.973 -5.306 -6.867 1.00 13.76 83 ILE A N 1
ATOM 572 C CA . ILE A 1 83 ? -0.685 -4.613 -5.624 1.00 15.19 83 ILE A CA 1
ATOM 573 C C . ILE A 1 83 ? -1.904 -3.759 -5.334 1.00 15.80 83 ILE A C 1
ATOM 574 O O . ILE A 1 83 ? -2.300 -2.930 -6.152 1.00 15.76 83 ILE A O 1
ATOM 579 N N . ASP A 1 84 ? -2.521 -3.987 -4.176 1.00 16.40 84 ASP A N 1
ATOM 580 C CA . ASP A 1 84 ? -3.669 -3.181 -3.772 1.00 16.53 84 ASP A CA 1
ATOM 581 C C . ASP A 1 84 ? -3.136 -1.892 -3.151 1.00 17.29 84 ASP A C 1
ATOM 582 O O . ASP A 1 84 ? -2.605 -1.907 -2.039 1.00 17.70 84 ASP A O 1
ATOM 587 N N . VAL A 1 85 ? -3.304 -0.773 -3.857 1.00 18.06 85 VAL A N 1
ATOM 588 C CA . VAL A 1 85 ? -2.680 0.492 -3.431 1.00 19.46 85 VAL A CA 1
ATOM 589 C C . VAL A 1 85 ? -3.209 1.007 -2.084 1.00 20.07 85 VAL A C 1
ATOM 590 O O . VAL A 1 85 ? -2.564 1.835 -1.446 1.00 21.27 85 VAL A O 1
ATOM 594 N N . ASP A 1 86 ? -4.370 0.516 -1.664 1.00 21.29 86 ASP A N 1
ATOM 595 C CA . ASP A 1 86 ? -4.951 0.924 -0.376 1.00 23.39 86 ASP A CA 1
ATOM 596 C C . ASP A 1 86 ? -4.462 0.086 0.797 1.00 24.19 86 ASP A C 1
ATOM 597 O O . ASP A 1 86 ? -4.703 0.431 1.963 1.00 25.13 86 ASP A O 1
ATOM 602 N N . GLU A 1 87 ? -3.788 -1.017 0.497 1.00 24.90 87 GLU A N 1
ATOM 603 C CA . GLU A 1 87 ? -3.198 -1.850 1.532 1.00 26.34 87 GLU A CA 1
ATOM 604 C C . GLU A 1 87 ? -1.715 -1.525 1.710 1.00 27.49 87 GLU A C 1
ATOM 605 O O . GLU A 1 87 ? -1.222 -1.427 2.841 1.00 28.52 87 GLU A O 1
ATOM 611 N N . LEU A 1 88 ? -1.004 -1.360 0.595 1.00 27.90 88 LEU A N 1
ATOM 612 C CA . LEU A 1 88 ? 0.399 -0.949 0.624 1.00 28.45 88 LEU A CA 1
ATOM 613 C C . LEU A 1 88 ? 0.512 0.487 0.121 1.00 29.09 88 LEU A C 1
ATOM 614 O O . LEU A 1 88 ? 1.114 0.745 -0.914 1.00 29.27 88 LEU A O 1
ATOM 619 N N . SER A 1 89 ? -0.073 1.421 0.870 1.00 30.10 89 SER A N 1
ATOM 620 C CA . SER A 1 89 ? -0.176 2.813 0.418 1.00 31.48 89 SER A CA 1
ATOM 621 C C . SER A 1 89 ? 1.149 3.585 0.459 1.00 31.80 89 SER A C 1
ATOM 622 O O . SER A 1 89 ? 1.446 4.387 -0.436 1.00 31.52 89 SER A O 1
ATOM 625 N N . ASP A 1 90 ? 1.937 3.347 1.502 1.00 32.60 90 ASP A N 1
ATOM 626 C CA . ASP A 1 90 ? 3.264 3.951 1.613 1.00 33.19 90 ASP A CA 1
ATOM 627 C C . ASP A 1 90 ? 4.181 3.439 0.503 1.00 32.90 90 ASP A C 1
ATOM 628 O O . ASP A 1 90 ? 4.888 4.217 -0.140 1.00 32.74 90 ASP A O 1
ATOM 633 N N . PHE A 1 91 ? 4.144 2.130 0.268 1.00 32.65 91 PHE A N 1
ATOM 634 C CA . PHE A 1 91 ? 4.931 1.517 -0.801 1.00 32.42 91 PHE A CA 1
ATOM 635 C C . PHE A 1 91 ? 4.560 2.075 -2.173 1.00 32.34 91 PHE A C 1
ATOM 636 O O . PHE A 1 91 ? 5.434 2.386 -2.980 1.00 32.13 91 PHE A O 1
ATOM 644 N N . SER A 1 92 ? 3.261 2.211 -2.423 1.00 32.56 92 SER A N 1
ATOM 645 C CA . SER A 1 92 ? 2.765 2.706 -3.705 1.00 32.99 92 SER A CA 1
ATOM 646 C C . SER A 1 92 ? 3.167 4.162 -3.935 1.00 33.72 92 SER A C 1
ATOM 647 O O . SER A 1 92 ? 3.496 4.553 -5.061 1.00 33.62 92 SER A O 1
ATOM 650 N N . ALA A 1 93 ? 3.158 4.947 -2.857 1.00 34.70 93 ALA A N 1
ATOM 651 C CA . ALA A 1 93 ? 3.601 6.341 -2.902 1.00 35.74 93 ALA A CA 1
ATOM 652 C C . ALA A 1 93 ? 5.067 6.434 -3.310 1.00 36.31 93 ALA A C 1
ATOM 653 O O . ALA A 1 93 ? 5.431 7.280 -4.131 1.00 36.29 93 ALA A O 1
ATOM 655 N N . SER A 1 94 ? 5.895 5.551 -2.749 1.00 36.84 94 SER A N 1
ATOM 656 C CA . SER A 1 94 ? 7.316 5.503 -3.083 1.00 37.63 94 SER A CA 1
ATOM 657 C C . SER A 1 94 ? 7.521 5.147 -4.560 1.00 37.64 94 SER A C 1
ATOM 658 O O . SER A 1 94 ? 8.504 5.573 -5.180 1.00 38.33 94 SER A O 1
ATOM 661 N N . TRP A 1 95 ? 6.583 4.381 -5.119 1.00 37.39 95 TRP A N 1
ATOM 662 C CA . TRP A 1 95 ? 6.609 4.034 -6.543 1.00 36.53 95 TRP A CA 1
ATOM 663 C C . TRP A 1 95 ? 5.922 5.086 -7.428 1.00 36.36 95 TRP A C 1
ATOM 664 O O . TRP A 1 95 ? 5.783 4.896 -8.647 1.00 36.55 95 TRP A O 1
ATOM 675 N N . GLU A 1 96 ? 5.507 6.195 -6.809 1.00 35.50 96 GLU A N 1
ATOM 676 C CA . GLU A 1 96 ? 4.997 7.357 -7.536 1.00 35.13 96 GLU A CA 1
ATOM 677 C C . GLU A 1 96 ? 3.770 6.976 -8.388 1.00 33.24 96 GLU A C 1
ATOM 678 O O . GLU A 1 96 ? 3.614 7.398 -9.536 1.00 33.45 96 GLU A O 1
ATOM 684 N N . ILE A 1 97 ? 2.895 6.160 -7.806 1.00 30.92 97 ILE A N 1
ATOM 685 C CA . ILE A 1 97 ? 1.676 5.751 -8.498 1.00 28.72 97 ILE A CA 1
ATOM 686 C C . ILE A 1 97 ? 0.718 6.945 -8.502 1.00 28.33 97 ILE A C 1
ATOM 687 O O . ILE A 1 97 ? 0.325 7.434 -7.441 1.00 29.59 97 ILE A O 1
ATOM 692 N N . LYS A 1 98 ? 0.393 7.434 -9.691 1.00 26.87 98 LYS A N 1
ATOM 693 C CA . LYS A 1 98 ? -0.466 8.612 -9.837 1.00 26.46 98 LYS A CA 1
ATOM 694 C C . LYS A 1 98 ? -1.885 8.208 -10.216 1.00 24.38 98 LYS A C 1
ATOM 695 O O . LYS A 1 98 ? -2.839 8.978 -10.017 1.00 23.99 98 LYS A O 1
ATOM 701 N N . ALA A 1 99 ? -2.025 6.999 -10.764 1.00 21.35 99 ALA A N 1
ATOM 702 C CA . ALA A 1 99 ? -3.307 6.544 -11.287 1.00 19.41 99 ALA A CA 1
ATOM 703 C C . ALA A 1 99 ? -3.375 5.027 -11.219 1.00 18.07 99 ALA A C 1
ATOM 704 O O . ALA A 1 99 ? -2.338 4.373 -11.192 1.00 17.28 99 ALA A O 1
ATOM 706 N N . THR A 1 100 ? -4.596 4.491 -11.192 1.00 16.37 100 THR A N 1
ATOM 707 C CA . THR A 1 100 ? -4.817 3.038 -11.276 1.00 15.94 100 THR A CA 1
ATOM 708 C C . THR A 1 100 ? -5.759 2.705 -12.446 1.00 15.31 100 THR A C 1
ATOM 709 O O . THR A 1 100 ? -6.710 3.447 -12.723 1.00 15.07 100 THR A O 1
ATOM 713 N N . PRO A 1 101 ? -5.522 1.567 -13.123 1.00 14.77 101 PRO A N 1
ATOM 714 C CA . PRO A 1 101 ? -4.394 0.659 -12.913 1.00 14.68 101 PRO A CA 1
ATOM 715 C C . PRO A 1 101 ? -3.115 1.175 -13.578 1.00 15.10 101 PRO A C 1
ATOM 716 O O . PRO A 1 101 ? -3.175 1.714 -14.694 1.00 15.07 101 PRO A O 1
ATOM 720 N N . THR A 1 102 ? -1.980 1.002 -12.912 1.00 14.41 102 THR A N 1
ATOM 721 C CA . THR A 1 102 ? -0.670 1.236 -13.527 1.00 14.82 102 THR A CA 1
ATOM 722 C C . THR A 1 102 ? 0.061 -0.098 -13.610 1.00 14.74 102 THR A C 1
ATOM 723 O O . THR A 1 102 ? 0.186 -0.796 -12.599 1.00 15.12 102 THR A O 1
ATOM 727 N N . PHE A 1 103 ? 0.514 -0.447 -14.810 1.00 14.87 103 PHE A N 1
ATOM 728 C CA . PHE A 1 103 ? 1.275 -1.676 -15.036 1.00 14.50 103 PHE A CA 1
ATOM 729 C C . PHE A 1 103 ? 2.734 -1.332 -15.280 1.00 15.18 103 PHE A C 1
ATOM 730 O O . PHE A 1 103 ? 3.066 -0.595 -16.220 1.00 15.14 103 PHE A O 1
ATOM 738 N N . PHE A 1 104 ? 3.611 -1.873 -14.440 1.00 14.52 104 PHE A N 1
ATOM 739 C CA . PHE A 1 104 ? 5.043 -1.804 -14.719 1.00 14.62 104 PHE A CA 1
ATOM 740 C C . PHE A 1 104 ? 5.493 -3.176 -15.179 1.00 14.41 104 PHE A C 1
ATOM 741 O O . PHE A 1 104 ? 5.182 -4.186 -14.527 1.00 14.57 104 PHE A O 1
ATOM 749 N N . PHE A 1 105 ? 6.240 -3.210 -16.286 1.00 13.55 105 PHE A N 1
ATOM 750 C CA . PHE A 1 105 ? 6.960 -4.408 -16.698 1.00 14.42 105 PHE A CA 1
ATOM 751 C C . PHE A 1 105 ? 8.378 -4.246 -16.157 1.00 14.19 105 PHE A C 1
ATOM 752 O O . PHE A 1 105 ? 9.056 -3.263 -16.479 1.00 14.86 105 PHE A O 1
ATOM 760 N N . LEU A 1 106 ? 8.794 -5.180 -15.311 1.00 14.18 106 LEU A N 1
ATOM 761 C CA . LEU A 1 106 ? 10.041 -5.033 -14.569 1.00 14.21 106 LEU A CA 1
ATOM 762 C C . LEU A 1 106 ? 10.947 -6.229 -14.758 1.00 14.99 106 LEU A C 1
ATOM 763 O O . LEU A 1 106 ? 10.526 -7.371 -14.541 1.00 15.72 106 LEU A O 1
ATOM 768 N N . ARG A 1 107 ? 12.192 -5.967 -15.145 1.00 15.08 107 ARG A N 1
ATOM 769 C CA . ARG A 1 107 ? 13.226 -6.994 -15.111 1.00 15.82 107 ARG A CA 1
ATOM 770 C C . ARG A 1 107 ? 14.166 -6.575 -13.976 1.00 16.17 107 ARG A C 1
ATOM 771 O O . ARG A 1 107 ? 14.676 -5.458 -13.967 1.00 15.44 107 ARG A O 1
ATOM 779 N N . ASP A 1 108 ? 14.354 -7.464 -12.999 1.00 15.48 108 ASP A N 1
ATOM 780 C CA . ASP A 1 108 ? 15.142 -7.159 -11.803 1.00 15.81 108 ASP A CA 1
ATOM 781 C C . ASP A 1 108 ? 14.706 -5.823 -11.182 1.00 16.14 108 ASP A C 1
ATOM 782 O O . ASP A 1 108 ? 15.524 -5.020 -10.716 1.00 16.32 108 ASP A O 1
ATOM 787 N N . GLY A 1 109 ? 13.397 -5.575 -11.185 1.00 15.50 109 GLY A N 1
ATOM 788 C CA . GLY A 1 109 ? 12.869 -4.424 -10.445 1.00 15.66 109 GLY A CA 1
ATOM 789 C C . GLY A 1 109 ? 13.094 -3.082 -11.118 1.00 15.38 109 GLY A C 1
ATOM 790 O O . GLY A 1 109 ? 12.882 -2.046 -10.496 1.00 16.23 109 GLY A O 1
ATOM 791 N N . GLN A 1 110 ? 13.524 -3.104 -12.379 1.00 16.26 110 GLN A N 1
ATOM 792 C CA . GLN A 1 110 ? 13.643 -1.860 -13.152 1.00 16.36 110 GLN A CA 1
ATOM 793 C C . GLN A 1 110 ? 12.759 -1.875 -14.388 1.00 16.06 110 GLN A C 1
ATOM 794 O O . GLN A 1 110 ? 12.501 -2.933 -14.980 1.00 16.45 110 GLN A O 1
ATOM 800 N N . GLN A 1 111 ? 12.281 -0.689 -14.759 1.00 16.09 111 GLN A N 1
ATOM 801 C CA . GLN A 1 111 ? 11.262 -0.554 -15.795 1.00 17.01 111 GLN A CA 1
ATOM 802 C C . GLN A 1 111 ? 11.759 -0.906 -17.197 1.00 17.54 111 GLN A C 1
ATOM 803 O O . GLN A 1 111 ? 12.715 -0.277 -17.712 1.00 17.89 111 GLN A O 1
ATOM 809 N N . VAL A 1 112 ? 11.093 -1.890 -17.808 1.00 17.63 112 VAL A N 1
ATOM 810 C CA . VAL A 1 112 ? 11.307 -2.212 -19.222 1.00 18.05 112 VAL A CA 1
ATOM 811 C C . VAL A 1 112 ? 10.133 -1.799 -20.131 1.00 17.62 112 VAL A C 1
ATOM 812 O O . VAL A 1 112 ? 10.298 -1.669 -21.353 1.00 18.94 112 VAL A O 1
ATOM 816 N N . ASP A 1 113 ? 8.970 -1.562 -19.525 1.00 16.39 113 ASP A N 1
ATOM 817 C CA . ASP A 1 113 ? 7.792 -1.033 -20.229 1.00 15.35 113 ASP A CA 1
ATOM 818 C C . ASP A 1 113 ? 6.798 -0.601 -19.151 1.00 14.99 113 ASP A C 1
ATOM 819 O O . ASP A 1 113 ? 6.998 -0.889 -17.957 1.00 15.13 113 ASP A O 1
ATOM 824 N N . LYS A 1 114 ? 5.733 0.073 -19.568 1.00 14.63 114 LYS A N 1
ATOM 825 C CA . LYS A 1 114 ? 4.766 0.654 -18.634 1.00 14.93 114 LYS A CA 1
ATOM 826 C C . LYS A 1 114 ? 3.484 0.931 -19.397 1.00 15.38 114 LYS A C 1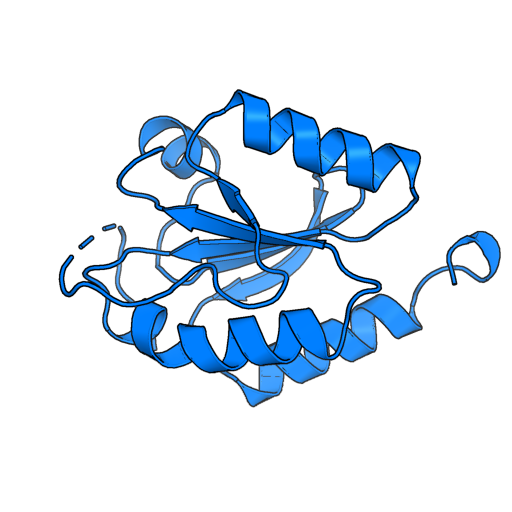
ATOM 827 O O . LYS A 1 114 ? 3.524 1.344 -20.555 1.00 15.72 114 LYS A O 1
ATOM 833 N N . LEU A 1 115 ? 2.357 0.694 -18.737 1.00 15.53 115 LEU A N 1
ATOM 834 C CA . LEU A 1 115 ? 1.058 1.016 -19.294 1.00 15.79 115 LEU A CA 1
ATOM 835 C C . LEU A 1 115 ? 0.201 1.555 -18.161 1.00 16.38 115 LEU A C 1
ATOM 836 O O . LEU A 1 115 ? 0.133 0.963 -17.081 1.00 15.76 115 LEU A O 1
ATOM 841 N N . VAL A 1 116 ? -0.412 2.708 -18.395 1.00 16.31 116 VAL A N 1
ATOM 842 C CA . VAL A 1 116 ? -1.309 3.306 -17.415 1.00 17.17 116 VAL A CA 1
ATOM 843 C C . VAL A 1 116 ? -2.710 3.345 -18.000 1.00 17.61 116 VAL A C 1
ATOM 844 O O . VAL A 1 116 ? -2.932 3.947 -19.067 1.00 18.12 116 VAL A O 1
ATOM 848 N N . GLY A 1 117 ? -3.657 2.710 -17.310 1.00 17.02 117 GLY A N 1
ATOM 849 C CA . GLY A 1 117 ? -5.044 2.655 -17.782 1.00 17.23 117 GLY A CA 1
ATOM 850 C C . GLY A 1 117 ? -5.480 1.269 -18.218 1.00 17.65 117 GLY A C 1
ATOM 851 O O . GLY A 1 117 ? -4.649 0.390 -18.454 1.00 16.82 117 GLY A O 1
ATOM 852 N N . ALA A 1 118 ? -6.794 1.087 -18.339 1.00 18.18 118 ALA A N 1
ATOM 853 C CA . ALA A 1 118 ? -7.374 -0.219 -18.617 1.00 18.72 118 ALA A CA 1
ATOM 854 C C . ALA A 1 118 ? -7.500 -0.455 -20.114 1.00 19.54 118 ALA A C 1
ATOM 855 O O . ALA A 1 118 ? -8.596 -0.407 -20.659 1.00 22.14 118 ALA A O 1
ATOM 857 N N . ASN A 1 119 ? -6.375 -0.701 -20.780 1.00 18.81 119 ASN A N 1
ATOM 858 C CA . ASN A 1 119 ? -6.374 -0.937 -22.208 1.00 18.95 119 ASN A CA 1
ATOM 859 C C . ASN A 1 119 ? -5.938 -2.359 -22.501 1.00 18.65 119 ASN A C 1
ATOM 860 O O . ASN A 1 119 ? -4.747 -2.666 -22.474 1.00 18.56 119 ASN A O 1
ATOM 865 N N . LYS A 1 120 ? -6.917 -3.214 -22.788 1.00 19.15 120 LYS A N 1
ATOM 866 C CA . LYS A 1 120 ? -6.666 -4.634 -23.030 1.00 19.48 120 LYS A CA 1
ATOM 867 C C . LYS A 1 120 ? -5.732 -4.912 -24.219 1.00 18.82 120 LYS A C 1
ATOM 868 O O . LYS A 1 120 ? -4.708 -5.595 -24.049 1.00 18.77 120 LYS A O 1
ATOM 874 N N . PRO A 1 121 ? -6.046 -4.371 -25.420 1.00 18.26 121 PRO A N 1
ATOM 875 C CA . PRO A 1 121 ? -5.193 -4.679 -26.582 1.00 17.96 121 PRO A CA 1
ATOM 876 C C . PRO A 1 121 ? -3.717 -4.305 -26.386 1.00 17.04 121 PRO A C 1
ATOM 877 O O . PRO A 1 121 ? -2.828 -5.077 -26.755 1.00 17.22 121 PRO A O 1
ATOM 881 N N . GLU A 1 122 ? -3.449 -3.140 -25.803 1.00 16.82 122 GLU A N 1
ATOM 882 C CA . GLU A 1 122 ? -2.068 -2.720 -25.646 1.00 16.97 122 GLU A CA 1
ATOM 883 C C . GLU A 1 122 ? -1.319 -3.503 -24.558 1.00 16.57 122 GLU A C 1
ATOM 884 O O . GLU A 1 122 ? -0.126 -3.761 -24.685 1.00 16.62 122 GLU A O 1
ATOM 890 N N . LEU A 1 123 ? -2.019 -3.868 -23.488 1.00 16.49 123 LEU A N 1
ATOM 891 C CA . LEU A 1 123 ? -1.400 -4.704 -22.463 1.00 16.76 123 LEU A CA 1
ATOM 892 C C . LEU A 1 123 ? -0.946 -6.024 -23.111 1.00 16.24 123 LEU A C 1
ATOM 893 O O . LEU A 1 123 ? 0.195 -6.478 -22.904 1.00 16.18 123 LEU A O 1
ATOM 898 N N . HIS A 1 124 ? -1.828 -6.607 -23.925 1.00 16.06 124 HIS A N 1
ATOM 899 C CA . HIS A 1 124 ? -1.497 -7.838 -24.628 1.00 16.79 124 HIS A CA 1
ATOM 900 C C . HIS A 1 124 ? -0.287 -7.653 -25.555 1.00 15.92 124 HIS A C 1
ATOM 901 O O . HIS A 1 124 ? 0.650 -8.460 -25.558 1.00 16.39 124 HIS A O 1
ATOM 908 N N . LYS A 1 125 ? -0.290 -6.569 -26.331 1.00 16.14 125 LYS A N 1
ATOM 909 C CA . LYS A 1 125 ? 0.815 -6.290 -27.238 1.00 16.57 125 LYS A CA 1
ATOM 910 C C . LYS A 1 125 ? 2.140 -6.135 -26.499 1.00 16.03 125 LYS A C 1
ATOM 911 O O . LYS A 1 125 ? 3.176 -6.590 -26.969 1.00 16.75 125 LYS A O 1
ATOM 917 N N . LYS A 1 126 ? 2.110 -5.464 -25.347 1.00 15.18 126 LYS A N 1
ATOM 918 C CA . LYS A 1 126 ? 3.326 -5.270 -24.566 1.00 15.25 126 LYS A CA 1
ATOM 919 C C . LYS A 1 126 ? 3.860 -6.577 -23.998 1.00 15.22 126 LYS A C 1
ATOM 920 O O . LYS A 1 126 ? 5.065 -6.760 -23.918 1.00 15.73 126 LYS A O 1
ATOM 926 N N . ILE A 1 127 ? 2.959 -7.472 -23.607 1.00 15.51 127 ILE A N 1
ATOM 927 C CA . ILE A 1 127 ? 3.348 -8.781 -23.102 1.00 15.98 127 ILE A CA 1
ATOM 928 C C . ILE A 1 127 ? 4.057 -9.585 -24.194 1.00 16.30 127 ILE A C 1
ATOM 929 O O . ILE A 1 127 ? 5.145 -10.114 -23.977 1.00 15.71 127 ILE A O 1
ATOM 934 N N . THR A 1 128 ? 3.458 -9.653 -25.382 1.00 15.94 128 THR A N 1
ATOM 935 C CA . THR A 1 128 ? 4.104 -10.407 -26.461 1.00 17.71 128 THR A CA 1
ATOM 936 C C . THR A 1 128 ? 5.449 -9.778 -26.879 1.00 17.41 128 THR A C 1
ATOM 937 O O . THR A 1 128 ? 6.444 -10.489 -27.111 1.00 18.12 128 THR A O 1
ATOM 941 N N . ALA A 1 129 ? 5.500 -8.449 -26.956 1.00 17.03 129 ALA A N 1
ATOM 942 C CA . ALA A 1 129 ? 6.738 -7.777 -27.351 1.00 17.60 129 ALA A CA 1
ATOM 943 C C . ALA A 1 129 ? 7.860 -8.040 -26.337 1.00 18.12 129 ALA A C 1
ATOM 944 O O . ALA A 1 129 ? 8.995 -8.313 -26.717 1.00 17.37 129 ALA A O 1
ATOM 946 N N . ILE A 1 130 ? 7.537 -7.955 -25.050 1.00 18.29 130 ILE A N 1
ATOM 947 C CA . ILE A 1 130 ? 8.576 -8.124 -24.024 1.00 19.69 130 ILE A CA 1
ATOM 948 C C . ILE A 1 130 ? 9.125 -9.552 -23.971 1.00 20.07 130 ILE A C 1
ATOM 949 O O . ILE A 1 130 ? 10.310 -9.761 -23.736 1.00 20.89 130 ILE A O 1
ATOM 954 N N . LEU A 1 131 ? 8.265 -10.534 -24.201 1.00 19.84 131 LEU A N 1
ATOM 955 C CA . LEU A 1 131 ? 8.724 -11.921 -24.207 1.00 20.45 131 LEU A CA 1
ATOM 956 C C . LEU A 1 131 ? 9.514 -12.212 -25.480 1.00 21.37 131 LEU A C 1
ATOM 957 O O . LEU A 1 131 ? 10.448 -13.009 -25.470 1.00 22.40 131 LEU A O 1
ATOM 962 N N . ASP A 1 132 ? 9.166 -11.542 -26.572 1.00 21.90 132 ASP A N 1
ATOM 963 C CA . ASP A 1 132 ? 9.879 -11.738 -27.836 1.00 23.28 132 ASP A CA 1
ATOM 964 C C . ASP A 1 132 ? 11.322 -11.230 -27.757 1.00 24.96 132 ASP A C 1
ATOM 965 O O . ASP A 1 132 ? 12.222 -11.790 -28.387 1.00 25.63 132 ASP A O 1
ATOM 970 N N . SER A 1 133 ? 11.536 -10.171 -26.984 1.00 26.49 133 SER A N 1
ATOM 971 C CA . SER A 1 133 ? 12.852 -9.528 -26.917 1.00 28.81 133 SER A CA 1
ATOM 972 C C . SER A 1 133 ? 13.766 -10.129 -25.836 1.00 29.65 133 SER A C 1
ATOM 973 O O . SER A 1 133 ? 14.866 -9.614 -25.599 1.00 30.33 133 SER A O 1
ATOM 976 N N . LEU A 1 134 ? 13.327 -11.207 -25.182 1.00 30.33 134 LEU A N 1
ATOM 977 C CA . LEU A 1 134 ? 14.195 -11.932 -24.243 1.00 31.23 134 LEU A CA 1
ATOM 978 C C . LEU A 1 134 ? 15.405 -12.497 -24.991 1.00 32.09 134 LEU A C 1
ATOM 979 O O . LEU A 1 134 ? 15.275 -12.920 -26.147 1.00 32.34 134 LEU A O 1
ATOM 984 N N . PRO A 1 135 ? 16.592 -12.496 -24.347 1.00 32.48 135 PRO A N 1
ATOM 985 C CA . PRO A 1 135 ? 17.750 -13.120 -24.991 1.00 32.89 135 PRO A CA 1
ATOM 986 C C . PRO A 1 135 ? 17.563 -14.641 -25.079 1.00 32.85 135 PRO A C 1
ATOM 987 O O . PRO A 1 135 ? 16.807 -15.208 -24.275 1.00 32.59 135 PRO A O 1
ATOM 991 N N . PRO A 1 136 ? 18.235 -15.299 -26.052 1.00 33.14 136 PRO A N 1
ATOM 992 C CA . PRO A 1 136 ? 18.114 -16.759 -26.202 1.00 33.33 136 PRO A CA 1
ATOM 993 C C . PRO A 1 136 ? 18.349 -17.519 -24.891 1.00 33.26 136 PRO A C 1
ATOM 994 O O . PRO A 1 136 ? 17.744 -18.567 -24.677 1.00 33.32 136 PRO A O 1
ATOM 998 N N . SER A 1 137 ? 19.193 -16.975 -24.012 1.00 33.39 137 SER A N 1
ATOM 999 C CA . SER A 1 137 ? 19.465 -17.598 -22.710 1.00 33.40 137 SER A CA 1
ATOM 1000 C C . SER A 1 137 ? 18.268 -17.567 -21.759 1.00 33.48 137 SER A C 1
ATOM 1001 O O . SER A 1 137 ? 18.179 -18.377 -20.827 1.00 33.23 137 SER A O 1
ATOM 1004 N N . ASP A 1 138 ? 17.343 -16.642 -21.996 1.00 33.68 138 ASP A N 1
ATOM 1005 C CA . ASP A 1 138 ? 16.192 -16.474 -21.110 1.00 34.30 138 ASP A CA 1
ATOM 1006 C C . ASP A 1 138 ? 14.874 -16.987 -21.671 1.00 34.30 138 ASP A C 1
ATOM 1007 O O . ASP A 1 138 ? 13.873 -17.046 -20.951 1.00 34.54 138 ASP A O 1
ATOM 1012 N N . LYS A 1 139 ? 14.877 -17.354 -22.949 1.00 34.18 139 LYS A N 1
ATOM 1013 C CA . LYS A 1 139 ? 13.686 -17.905 -23.592 1.00 34.20 139 LYS A CA 1
ATOM 1014 C C . LYS A 1 139 ? 13.529 -19.380 -23.235 1.00 34.79 139 LYS A C 1
ATOM 1015 O O . LYS A 1 139 ? 14.506 -20.052 -22.875 1.00 35.22 139 LYS A O 1
#

CATH classification: 3.40.30.10

Secondary structure (DSSP, 8-state):
--EE------SS-TTPEEE-SHHHHHHHHHHHHHHT--EEEEEE-TT-HHHHHHHHHHHHHHHH-TTSEEEEEETTTSHHHHHHTT--EESEEEEEETTEEEEEEES--HHHHHHHHHHHHHTS-TTT-

InterPro domains:
  IPR013766 Thioredoxin domain [PF00085] (28-128)
  IPR013766 Thioredoxin domain [PS51352] (20-132)
  IPR017937 Thioredoxin, conserved site [PS00194] (50-68)
  IPR036249 Thioredoxin-like superfamily [SSF52833] (19-133)
  IPR050620 Thioredoxin H-type-like [PTHR10438] (26-128)

Organism: Populus jackii (NCBI:txid640484)

Nearest PDB structures (foldseek):
  3d22-assembly1_A  TM=1.008E+00  e=3.780E-28  Populus trichocarpa x Populus deltoides
  3d21-assembly2_B  TM=9.913E-01  e=1.229E-19  Populus trichocarpa x Populus deltoides
  2vm1-assembly1_A  TM=9.487E-01  e=2.569E-12  Hordeum vulgare subsp. vulgare
  2vm2-assembly3_C  TM=9.385E-01  e=1.404E-11  Hordeum vulgare subsp. vulgare
  6x0b-assembly2_B  TM=9.111E-01  e=2.219E-11  Nicotiana alata

B-factor: mean 21.69, std 7.83, range [7.8, 63.37]